Protein AF-A0AAD6FI79-F1 (afdb_monomer_lite)

InterPro domains:
  IPR056601 Galaxin-like repeats domain [PF24748] (23-82)

Organism: NCBI:txid1090488

pLDDT: mean 72.45, std 16.34, range [38.25, 92.19]

Foldseek 3Di:
DDPDDPDDPVPPPPPPPPPLDQDDDPPDDPVQWDDLRNHTDGVVQWDHACSAIEGAPDPQWAHQHRYIDRLVFWKWFDDDPDIDIGGPDDPVPPPPPVPPGPRIHSYDD

Secondary structure (DSSP, 8-state):
------SSS--S----------B--TT--TTTEEEETTEEEETTTEEEETTEEEE--STTEEEETTEEEETTTEEEESSTTS-EEEES--TT-TT--TTS-TTEES---

Radius of gyration: 23.62 Å; chains: 1; bounding box: 70×56×41 Å

Structure (mmCIF, N/CA/C/O backbone):
data_AF-A0AAD6FI79-F1
#
_entry.id   AF-A0AAD6FI79-F1
#
loop_
_atom_site.group_PDB
_atom_site.id
_atom_site.type_symbol
_atom_site.label_atom_id
_atom_site.label_alt_id
_atom_site.label_comp_id
_atom_site.label_asym_id
_atom_site.label_entity_id
_atom_site.label_seq_id
_atom_site.pdbx_PDB_ins_code
_atom_site.Cartn_x
_atom_site.Cartn_y
_atom_site.Cartn_z
_atom_site.occupancy
_atom_site.B_iso_or_equiv
_atom_site.auth_seq_id
_atom_site.auth_comp_id
_atom_site.auth_asym_id
_atom_site.auth_atom_id
_atom_site.pdbx_PDB_model_num
ATOM 1 N N . MET A 1 1 ? 49.754 -41.469 -17.928 1.00 43.41 1 MET A N 1
ATOM 2 C CA . MET A 1 1 ? 49.585 -40.193 -18.661 1.00 43.41 1 MET A CA 1
ATOM 3 C C . MET A 1 1 ? 48.098 -40.041 -18.959 1.00 43.41 1 MET A C 1
ATOM 5 O O . MET A 1 1 ? 47.656 -40.426 -20.023 1.00 43.41 1 MET A O 1
ATOM 9 N N . LEU A 1 2 ? 47.239 -39.750 -17.977 1.00 38.25 2 LEU A N 1
ATOM 10 C CA . LEU A 1 2 ? 47.088 -38.419 -17.372 1.00 38.25 2 LEU A CA 1
ATOM 11 C C . LEU A 1 2 ? 47.013 -37.337 -18.459 1.00 38.25 2 LEU A C 1
ATOM 13 O O . LEU A 1 2 ? 47.900 -36.499 -18.572 1.00 38.25 2 LEU A O 1
ATOM 17 N N . THR A 1 3 ? 45.939 -37.349 -19.253 1.00 53.22 3 THR A N 1
ATOM 18 C CA . THR A 1 3 ? 45.399 -36.095 -19.790 1.00 53.22 3 THR A CA 1
ATOM 19 C C . THR A 1 3 ? 44.800 -35.342 -18.609 1.00 53.22 3 THR A C 1
ATOM 21 O O . THR A 1 3 ? 43.620 -35.444 -18.279 1.00 53.22 3 THR A O 1
ATOM 24 N N . LEU A 1 4 ? 45.712 -34.692 -17.895 1.00 52.47 4 LEU A N 1
ATOM 25 C CA . LEU A 1 4 ? 45.461 -33.628 -16.947 1.00 52.47 4 LEU A CA 1
ATOM 26 C C . LEU A 1 4 ? 44.503 -32.610 -17.577 1.00 52.47 4 LEU A C 1
ATOM 28 O O . LEU A 1 4 ? 44.487 -32.435 -18.793 1.00 52.47 4 LEU A O 1
ATOM 32 N N . PHE A 1 5 ? 43.764 -31.924 -16.712 1.00 45.47 5 PHE A N 1
ATOM 33 C CA . PHE A 1 5 ? 42.850 -30.820 -17.008 1.00 45.47 5 PHE A CA 1
ATOM 34 C C . PHE A 1 5 ? 41.373 -31.200 -17.223 1.00 45.47 5 PHE A C 1
ATOM 36 O O . PHE A 1 5 ? 40.667 -30.657 -18.069 1.00 45.47 5 PHE A O 1
ATOM 43 N N . ALA A 1 6 ? 40.849 -32.020 -16.305 1.00 53.06 6 ALA A N 1
ATOM 44 C CA . ALA A 1 6 ? 39.676 -31.544 -15.568 1.00 53.06 6 ALA A CA 1
ATOM 45 C C . ALA A 1 6 ? 39.988 -30.128 -15.025 1.00 53.06 6 ALA A C 1
ATOM 47 O O . ALA A 1 6 ? 41.120 -29.897 -14.617 1.00 53.06 6 ALA A O 1
ATOM 48 N N . PHE A 1 7 ? 39.019 -29.209 -15.010 1.00 51.59 7 PHE A N 1
ATOM 49 C CA . PHE A 1 7 ? 39.142 -27.798 -14.575 1.00 51.59 7 PHE A CA 1
ATOM 50 C C . PHE A 1 7 ? 39.711 -26.816 -15.624 1.00 51.59 7 PHE A C 1
ATOM 52 O O . PHE A 1 7 ? 40.877 -26.459 -15.542 1.00 51.59 7 PHE A O 1
ATOM 59 N N . ALA A 1 8 ? 38.895 -26.311 -16.568 1.00 53.47 8 ALA A N 1
ATOM 60 C CA . ALA A 1 8 ? 39.096 -24.938 -17.096 1.00 53.47 8 ALA A CA 1
ATOM 61 C C . ALA A 1 8 ? 37.999 -24.373 -18.022 1.00 53.47 8 ALA A C 1
ATOM 63 O O . ALA A 1 8 ? 37.938 -23.153 -18.154 1.00 53.47 8 ALA A O 1
ATOM 64 N N . TYR A 1 9 ? 37.146 -25.176 -18.679 1.00 47.84 9 TYR A N 1
ATOM 65 C CA . TYR A 1 9 ? 36.257 -24.624 -19.728 1.00 47.84 9 TYR A CA 1
ATOM 66 C C . TYR A 1 9 ? 34.767 -24.968 -19.620 1.00 47.84 9 TYR A C 1
ATOM 68 O O . TYR A 1 9 ? 34.011 -24.780 -20.566 1.00 47.84 9 TYR A O 1
ATOM 76 N N . ILE A 1 10 ? 34.305 -25.351 -18.428 1.00 53.75 10 ILE A N 1
ATOM 77 C CA . ILE A 1 10 ? 32.898 -25.153 -18.031 1.00 53.75 10 ILE A CA 1
ATOM 78 C C . ILE A 1 10 ? 32.771 -23.720 -17.464 1.00 53.75 10 ILE A C 1
ATOM 80 O O . ILE A 1 10 ? 32.280 -23.508 -16.361 1.00 53.75 10 ILE A O 1
ATOM 84 N N . SER A 1 11 ? 33.306 -22.727 -18.183 1.00 54.22 11 SER A N 1
ATOM 85 C CA . SER A 1 11 ? 33.511 -21.354 -17.681 1.00 54.22 11 SER A CA 1
ATOM 86 C C . SER A 1 11 ? 32.573 -20.320 -18.306 1.00 54.22 11 SER A C 1
ATOM 88 O O . SER A 1 11 ? 32.851 -19.128 -18.251 1.00 54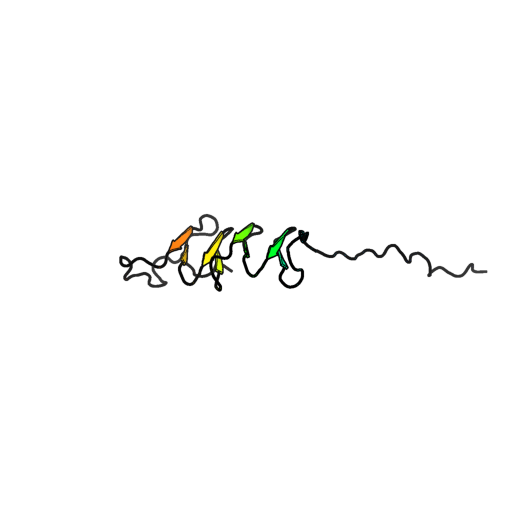.22 11 SER A O 1
ATOM 90 N N . SER A 1 12 ? 31.443 -20.726 -18.886 1.00 55.00 12 SER A N 1
ATOM 91 C CA . SER A 1 12 ? 30.441 -19.752 -19.356 1.00 55.00 12 SER A CA 1
ATOM 92 C C . SER A 1 12 ? 28.987 -20.126 -19.081 1.00 55.00 12 SER A C 1
ATOM 94 O O . SER A 1 12 ? 28.093 -19.360 -19.426 1.00 55.00 12 SER A O 1
ATOM 96 N N . VAL A 1 13 ? 28.724 -21.228 -18.370 1.00 59.72 13 VAL A N 1
ATOM 97 C CA . VAL A 1 13 ? 27.382 -21.533 -17.844 1.00 59.72 13 VAL A CA 1
ATOM 98 C C . VAL A 1 13 ? 27.357 -21.301 -16.334 1.00 59.72 13 VAL A C 1
ATOM 100 O O . VAL A 1 13 ? 27.178 -22.219 -15.547 1.00 59.72 13 VAL A O 1
ATOM 103 N N . TRP A 1 14 ? 27.559 -20.047 -15.930 1.00 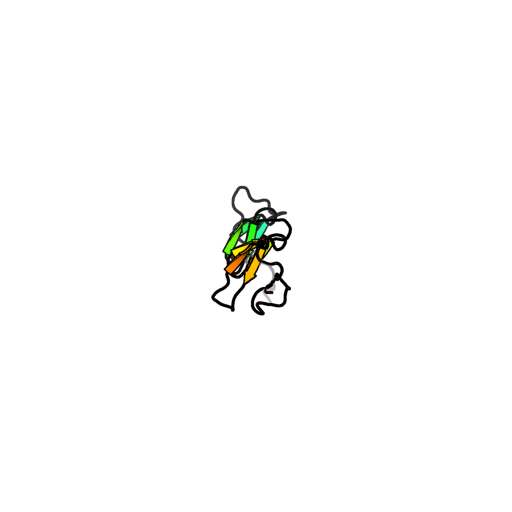48.88 14 TRP A N 1
ATOM 104 C CA . TRP A 1 14 ? 27.176 -19.547 -14.603 1.00 48.88 14 TRP A CA 1
ATOM 105 C C . TRP A 1 14 ? 26.413 -18.222 -14.742 1.00 48.88 14 TRP A C 1
ATOM 107 O O . TRP A 1 14 ? 26.642 -17.264 -14.013 1.00 48.88 14 TRP A O 1
ATOM 117 N N . LEU A 1 15 ? 25.433 -18.174 -15.651 1.00 53.72 15 LEU A N 1
ATOM 118 C CA . LEU A 1 15 ? 24.321 -17.221 -15.547 1.00 53.72 15 LEU A CA 1
ATOM 119 C C . LEU A 1 15 ? 23.314 -17.702 -14.489 1.00 53.72 15 LEU A C 1
ATOM 121 O O . LEU A 1 15 ? 22.116 -17.758 -14.739 1.00 53.72 15 LEU A O 1
ATOM 125 N N . ILE A 1 16 ? 23.785 -18.019 -13.279 1.00 55.53 16 ILE A N 1
ATOM 126 C CA . ILE A 1 16 ? 22.911 -18.093 -12.098 1.00 55.53 16 ILE A CA 1
ATOM 127 C C . ILE A 1 16 ? 22.846 -16.708 -11.447 1.00 55.53 16 ILE A C 1
ATOM 129 O O . ILE A 1 16 ? 22.901 -16.542 -10.235 1.00 55.53 16 ILE A O 1
ATOM 133 N N . GLY A 1 17 ? 22.727 -15.676 -12.282 1.00 51.44 17 GLY A N 1
ATOM 134 C CA . GLY A 1 17 ? 22.215 -14.384 -11.867 1.00 51.44 17 GLY A CA 1
ATOM 135 C C . GLY A 1 17 ? 20.700 -14.487 -11.823 1.00 51.44 17 GLY A C 1
ATOM 136 O O . GLY A 1 17 ? 20.022 -13.955 -12.695 1.00 51.44 17 GLY A O 1
ATOM 137 N N . GLY A 1 18 ? 20.170 -15.208 -10.833 1.00 53.44 18 GLY A N 1
ATOM 138 C CA . GLY A 1 18 ? 18.759 -15.161 -10.461 1.00 53.44 18 GLY A CA 1
ATOM 139 C C . GLY A 1 18 ? 18.442 -13.798 -9.857 1.00 53.44 18 GLY A C 1
ATOM 140 O O . GLY A 1 18 ? 18.120 -13.678 -8.679 1.00 53.44 18 GLY A O 1
ATOM 141 N N . SER A 1 19 ? 18.602 -12.743 -10.648 1.00 55.38 19 SER A N 1
ATOM 142 C CA . SER A 1 19 ? 18.087 -11.437 -10.321 1.00 55.38 19 SER A CA 1
ATOM 143 C C . SER A 1 19 ? 16.573 -11.593 -10.314 1.00 55.38 19 SER A C 1
ATOM 145 O O . SER A 1 19 ? 15.954 -11.659 -11.372 1.00 55.38 19 SER A O 1
ATOM 147 N N . ASN A 1 20 ? 15.967 -11.653 -9.125 1.00 58.31 20 ASN A N 1
ATOM 148 C CA . ASN A 1 20 ? 14.531 -11.432 -8.917 1.00 58.31 20 ASN A CA 1
ATOM 149 C C . ASN A 1 20 ? 14.176 -9.969 -9.264 1.00 58.31 20 ASN A C 1
ATOM 151 O O . ASN A 1 20 ? 13.555 -9.253 -8.484 1.00 58.31 20 ASN A O 1
ATOM 155 N N . VAL A 1 21 ? 14.659 -9.486 -10.408 1.00 64.06 21 VAL A N 1
ATOM 156 C CA . VAL A 1 21 ? 14.421 -8.157 -10.934 1.00 64.06 21 VAL A CA 1
ATOM 157 C C . VAL A 1 21 ? 13.052 -8.235 -11.569 1.00 64.06 21 VAL A C 1
ATOM 159 O O . VAL A 1 21 ? 12.856 -8.817 -12.634 1.00 64.06 21 VAL A O 1
ATOM 162 N N . CYS A 1 22 ? 12.082 -7.677 -10.858 1.00 70.56 22 CYS A N 1
ATOM 163 C CA . CYS A 1 22 ? 10.825 -7.301 -11.464 1.00 70.56 22 CYS A CA 1
ATOM 164 C C . CYS A 1 22 ? 11.106 -6.458 -12.719 1.00 70.56 22 CYS A C 1
ATOM 166 O O . CYS A 1 22 ? 12.062 -5.680 -12.759 1.00 70.56 22 CYS A O 1
ATOM 168 N N . ALA A 1 23 ? 10.299 -6.626 -13.764 1.00 74.19 23 ALA A N 1
ATOM 169 C CA . ALA A 1 23 ? 10.544 -5.945 -15.029 1.00 74.19 23 ALA A CA 1
ATOM 170 C C . ALA A 1 23 ? 10.392 -4.425 -14.839 1.00 74.19 23 ALA A C 1
ATOM 172 O O . ALA A 1 23 ? 9.278 -3.919 -14.681 1.00 74.19 23 ALA A O 1
ATOM 173 N N . VAL A 1 24 ? 11.513 -3.697 -14.828 1.00 71.50 24 VAL A N 1
ATOM 174 C CA . VAL A 1 24 ? 11.530 -2.230 -14.797 1.00 71.50 24 VAL A CA 1
ATOM 175 C C . VAL A 1 24 ? 11.170 -1.728 -16.194 1.00 71.50 24 VAL A C 1
ATOM 177 O O . VAL A 1 24 ? 11.879 -1.989 -17.165 1.00 71.50 24 VAL A O 1
ATOM 180 N N . THR A 1 25 ? 10.041 -1.035 -16.320 1.00 74.12 25 THR A N 1
ATOM 181 C CA . THR A 1 25 ? 9.586 -0.468 -17.595 1.00 74.12 25 THR A CA 1
ATOM 182 C C . THR A 1 25 ? 10.323 0.830 -17.926 1.00 74.12 25 THR A C 1
ATOM 184 O O . THR A 1 25 ? 10.790 1.544 -17.036 1.00 74.12 25 THR A O 1
ATOM 187 N N . LYS A 1 26 ? 10.392 1.182 -19.219 1.00 69.00 26 LYS A N 1
ATOM 188 C CA . LYS A 1 26 ? 10.933 2.475 -19.673 1.00 69.00 26 LYS A CA 1
ATOM 189 C C . LYS A 1 26 ? 10.196 3.618 -18.955 1.00 69.00 26 LYS A C 1
ATOM 191 O O . LYS A 1 26 ? 8.981 3.720 -19.080 1.00 69.00 26 LYS A O 1
ATOM 196 N N . GLY A 1 27 ? 10.925 4.439 -18.195 1.00 72.12 27 GLY A N 1
ATOM 197 C CA . GLY A 1 27 ? 10.374 5.561 -17.416 1.00 72.12 27 GLY A CA 1
ATOM 198 C C . GLY A 1 27 ? 10.434 5.397 -15.892 1.00 72.12 27 GLY A C 1
ATOM 199 O O . GLY A 1 27 ? 10.178 6.363 -15.180 1.00 72.12 27 GLY A O 1
ATOM 200 N N . LEU A 1 28 ? 10.816 4.221 -15.382 1.00 73.12 28 LEU A N 1
ATOM 201 C CA . LEU A 1 28 ? 11.016 3.992 -13.952 1.00 73.12 28 LEU A CA 1
ATOM 202 C C . LEU A 1 28 ? 12.517 3.952 -13.612 1.00 73.12 28 LEU A C 1
ATOM 204 O O . LEU A 1 28 ? 13.294 3.259 -14.266 1.00 73.12 28 LEU A O 1
ATOM 208 N N . SER A 1 29 ? 12.936 4.718 -12.600 1.00 75.94 29 SER A N 1
ATOM 209 C CA . SER A 1 29 ? 14.339 4.780 -12.168 1.00 75.94 29 SER A CA 1
ATOM 210 C C . SER A 1 29 ? 14.679 3.614 -11.245 1.00 75.94 29 SER A C 1
ATOM 212 O O . SER A 1 29 ? 14.012 3.433 -10.230 1.00 75.94 29 SER A O 1
ATOM 214 N N . GLN A 1 30 ? 15.766 2.890 -11.534 1.00 70.38 30 GLN A N 1
ATOM 215 C CA . GLN A 1 30 ? 16.242 1.755 -10.726 1.00 70.38 30 GLN A CA 1
ATOM 216 C C . GLN A 1 30 ? 16.534 2.133 -9.260 1.00 70.38 30 GLN A C 1
ATOM 218 O O . GLN A 1 30 ? 16.520 1.282 -8.379 1.00 70.38 30 GLN A O 1
ATOM 223 N N . LYS A 1 31 ? 16.783 3.420 -8.989 1.00 73.19 31 LYS A N 1
ATOM 224 C CA . LYS A 1 31 ? 17.097 3.936 -7.649 1.00 73.19 31 LYS A CA 1
ATOM 225 C C . LYS A 1 31 ? 15.864 4.122 -6.753 1.00 73.19 31 LYS A C 1
ATOM 227 O O . LYS A 1 31 ? 16.023 4.251 -5.549 1.00 73.19 31 LYS A O 1
ATOM 232 N N . VAL A 1 32 ? 14.673 4.190 -7.349 1.00 75.81 32 VAL A N 1
ATOM 233 C CA . VAL A 1 32 ? 13.395 4.518 -6.677 1.00 75.81 32 VAL A CA 1
ATOM 234 C C . VAL A 1 32 ? 12.313 3.476 -7.012 1.00 75.81 32 VAL A C 1
ATOM 236 O O . VAL A 1 32 ? 11.127 3.616 -6.711 1.00 75.81 32 VAL A O 1
ATOM 239 N N . SER A 1 33 ? 12.716 2.425 -7.727 1.00 81.81 33 SER A N 1
ATOM 240 C CA . SER A 1 33 ? 11.845 1.331 -8.110 1.00 81.81 33 SER A CA 1
ATOM 241 C C . SER A 1 33 ? 11.872 0.252 -7.042 1.00 81.81 33 SER A C 1
ATOM 243 O O . SER A 1 33 ? 12.944 -0.264 -6.726 1.00 81.81 33 SER A O 1
ATOM 245 N N . SER A 1 34 ? 10.699 -0.157 -6.572 1.00 85.56 34 SER A N 1
ATOM 246 C CA . SER A 1 34 ? 10.546 -1.360 -5.757 1.00 85.56 34 SER A CA 1
ATOM 247 C C . SER A 1 34 ? 9.730 -2.412 -6.503 1.00 85.56 34 SER A C 1
ATOM 249 O O . SER A 1 34 ? 9.002 -2.103 -7.449 1.00 85.56 34 SER A O 1
ATOM 251 N N . CYS A 1 35 ? 9.876 -3.674 -6.106 1.00 86.44 35 CYS A N 1
ATOM 252 C CA . CYS A 1 35 ? 9.183 -4.790 -6.734 1.00 86.44 35 CYS A CA 1
ATOM 253 C C . CYS A 1 35 ? 7.907 -5.143 -5.970 1.00 86.44 35 CYS A C 1
ATOM 255 O O . CYS A 1 35 ? 7.935 -5.427 -4.775 1.00 86.44 35 CYS A O 1
ATOM 257 N N . CYS A 1 36 ? 6.791 -5.206 -6.692 1.00 88.94 36 CYS A N 1
ATOM 258 C CA . CYS A 1 36 ? 5.548 -5.813 -6.236 1.00 88.94 36 CYS A CA 1
ATOM 259 C C . CYS A 1 36 ? 5.311 -7.084 -7.057 1.00 88.94 36 CYS A C 1
ATOM 261 O O . CYS A 1 36 ? 4.802 -7.041 -8.181 1.00 88.94 36 CYS A O 1
ATOM 263 N N . GLY A 1 37 ? 5.764 -8.226 -6.536 1.00 85.06 37 GLY A N 1
ATOM 264 C CA . GLY A 1 37 ? 5.829 -9.462 -7.317 1.00 85.06 37 GLY A CA 1
ATOM 265 C C . GLY A 1 37 ? 6.775 -9.305 -8.514 1.00 85.06 37 GLY A C 1
ATOM 266 O O . GLY A 1 37 ? 7.956 -9.027 -8.337 1.00 85.06 37 GLY A O 1
ATOM 267 N N . LEU A 1 38 ? 6.251 -9.453 -9.735 1.00 83.38 38 LEU A N 1
ATOM 268 C CA . LEU A 1 38 ? 7.031 -9.363 -10.981 1.00 83.38 38 LEU A CA 1
ATOM 269 C C . LEU A 1 38 ? 7.050 -7.959 -11.610 1.00 83.38 38 LEU A C 1
ATOM 271 O O . LEU A 1 38 ? 7.714 -7.755 -12.628 1.00 83.38 38 LEU A O 1
ATOM 275 N N . LYS A 1 39 ? 6.330 -6.991 -11.030 1.00 84.62 39 LYS A N 1
ATOM 276 C CA . LYS A 1 39 ? 6.213 -5.625 -11.560 1.00 84.62 39 LYS A CA 1
ATOM 277 C C . LYS A 1 39 ? 6.985 -4.635 -10.700 1.00 84.62 39 LYS A C 1
ATOM 279 O O . LYS A 1 39 ? 6.859 -4.649 -9.477 1.00 84.62 39 LYS A O 1
ATOM 284 N N . ALA A 1 40 ? 7.762 -3.776 -11.349 1.00 86.50 40 ALA A N 1
ATOM 285 C CA . ALA A 1 40 ? 8.408 -2.653 -10.691 1.00 86.50 40 ALA A CA 1
ATOM 286 C C . ALA A 1 40 ? 7.431 -1.470 -10.578 1.00 86.50 40 ALA A C 1
ATOM 288 O O . ALA A 1 40 ? 6.653 -1.226 -11.501 1.00 86.50 40 ALA A O 1
ATOM 289 N N . TYR A 1 41 ? 7.480 -0.736 -9.470 1.00 87.19 41 TYR A N 1
ATOM 290 C CA . TYR A 1 41 ? 6.679 0.469 -9.233 1.00 87.19 41 TYR A CA 1
ATOM 291 C C . TYR A 1 41 ? 7.514 1.569 -8.578 1.00 87.19 41 TYR A C 1
ATOM 293 O O . TYR A 1 41 ? 8.585 1.292 -8.039 1.00 87.19 41 TYR A O 1
ATOM 301 N N . ASN A 1 42 ? 7.033 2.814 -8.620 1.00 89.12 42 ASN A N 1
ATOM 302 C CA . ASN A 1 42 ? 7.718 3.953 -8.013 1.00 89.12 42 ASN A CA 1
ATOM 303 C C . ASN A 1 42 ? 7.299 4.105 -6.547 1.00 89.12 42 ASN A C 1
ATOM 305 O O . ASN A 1 42 ? 6.161 4.470 -6.281 1.00 89.12 42 ASN A O 1
ATOM 309 N N . GLU A 1 43 ? 8.202 3.897 -5.592 1.00 87.31 43 GLU A N 1
ATOM 310 C CA . GLU A 1 43 ? 7.874 3.990 -4.156 1.00 87.31 43 GLU A CA 1
ATOM 311 C C . GLU A 1 43 ? 7.481 5.404 -3.675 1.00 87.31 43 GLU A C 1
ATOM 313 O O . GLU A 1 43 ? 6.923 5.576 -2.581 1.00 87.31 43 GLU A O 1
ATOM 318 N N . LEU A 1 44 ? 7.762 6.431 -4.488 1.00 87.19 44 LEU A N 1
ATOM 319 C CA . LEU A 1 44 ? 7.340 7.804 -4.212 1.00 87.19 44 LEU A CA 1
ATOM 320 C C . LEU A 1 44 ? 5.844 7.993 -4.448 1.00 87.19 44 LEU A C 1
ATOM 322 O O . LEU A 1 44 ? 5.194 8.677 -3.660 1.00 87.19 44 LEU A O 1
ATOM 326 N N . ASN A 1 45 ? 5.315 7.381 -5.509 1.00 89.31 45 ASN A N 1
ATOM 327 C CA . ASN A 1 45 ? 3.952 7.616 -5.985 1.00 89.31 45 ASN A CA 1
ATOM 328 C C . ASN A 1 45 ? 3.027 6.425 -5.756 1.00 89.31 45 ASN A C 1
ATOM 330 O O . ASN A 1 45 ? 1.815 6.607 -5.744 1.00 89.31 45 ASN A O 1
ATOM 334 N N . ASP A 1 46 ? 3.580 5.232 -5.554 1.00 91.94 46 ASP A N 1
ATOM 335 C CA . ASP A 1 46 ? 2.843 3.982 -5.460 1.00 91.94 46 ASP A CA 1
ATOM 336 C C . ASP A 1 46 ? 3.311 3.152 -4.255 1.00 91.94 46 ASP A C 1
ATOM 338 O O . ASP A 1 46 ? 4.393 3.340 -3.691 1.00 91.94 46 ASP A O 1
ATOM 342 N N . ILE A 1 47 ? 2.475 2.202 -3.856 1.00 91.62 47 ILE A N 1
ATOM 343 C CA . ILE A 1 47 ? 2.725 1.251 -2.775 1.00 91.62 47 ILE A CA 1
ATOM 344 C C . ILE A 1 47 ? 2.210 -0.134 -3.178 1.00 91.62 47 ILE A C 1
ATOM 346 O O . ILE A 1 47 ? 1.201 -0.264 -3.869 1.00 91.62 47 ILE A O 1
ATOM 350 N N . CYS A 1 48 ? 2.905 -1.186 -2.745 1.00 91.94 48 CYS A N 1
ATOM 351 C CA . CYS A 1 48 ? 2.497 -2.570 -2.970 1.00 91.94 48 CYS A CA 1
ATOM 352 C C . CYS A 1 48 ? 1.699 -3.113 -1.778 1.00 91.94 48 CYS A C 1
ATOM 354 O O . CYS A 1 48 ? 2.223 -3.201 -0.667 1.00 91.94 48 CYS A O 1
ATOM 356 N N . CYS A 1 49 ? 0.462 -3.535 -2.027 1.00 91.75 49 CYS A N 1
ATOM 357 C CA . CYS A 1 49 ? -0.468 -4.087 -1.050 1.00 91.75 49 CYS A CA 1
ATOM 358 C C . CYS A 1 49 ? -0.983 -5.453 -1.528 1.00 91.75 49 CYS A C 1
ATOM 360 O O . CYS A 1 49 ? -1.668 -5.526 -2.541 1.00 91.75 49 CYS A O 1
ATOM 362 N N . GLU A 1 50 ? -0.641 -6.549 -0.837 1.00 88.62 50 GLU A N 1
ATOM 363 C CA . GLU A 1 50 ? -1.052 -7.923 -1.210 1.00 88.62 50 GLU A CA 1
ATOM 364 C C . GLU A 1 50 ? -0.842 -8.237 -2.715 1.00 88.62 50 GLU A C 1
ATOM 366 O O . GLU A 1 50 ? -1.733 -8.734 -3.405 1.00 88.62 50 GLU A O 1
ATOM 371 N N . SER A 1 51 ? 0.345 -7.900 -3.240 1.00 87.06 51 SER A N 1
ATOM 372 C CA . SER A 1 51 ? 0.722 -8.046 -4.662 1.00 87.06 51 SER A CA 1
ATOM 373 C C . SER A 1 51 ? -0.065 -7.171 -5.654 1.00 87.06 51 SER A C 1
ATOM 375 O O . SER A 1 51 ? 0.030 -7.372 -6.866 1.00 87.06 51 SER A O 1
ATOM 377 N N . ASN A 1 52 ? -0.806 -6.175 -5.167 1.00 90.62 52 ASN A N 1
ATOM 378 C CA . ASN A 1 52 ? -1.425 -5.125 -5.965 1.00 90.62 52 ASN A CA 1
ATOM 379 C C . ASN A 1 52 ? -0.652 -3.808 -5.801 1.00 90.62 52 ASN A C 1
ATOM 381 O O . ASN A 1 52 ? -0.355 -3.396 -4.685 1.00 90.62 52 ASN A O 1
ATOM 385 N N . ILE A 1 53 ? -0.316 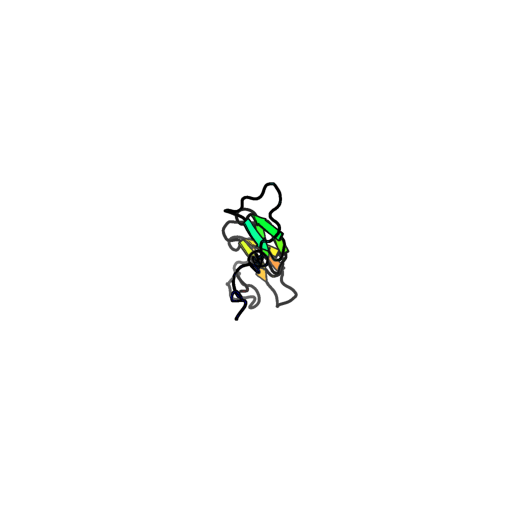-3.154 -6.913 1.00 91.12 53 ILE A N 1
ATOM 386 C CA . ILE A 1 53 ? 0.283 -1.815 -6.891 1.00 91.12 53 ILE A CA 1
ATOM 387 C C . ILE A 1 53 ? -0.867 -0.810 -6.866 1.00 91.12 53 ILE A C 1
ATOM 389 O O . ILE A 1 53 ? -1.665 -0.775 -7.803 1.00 91.12 53 ILE A O 1
ATOM 393 N N . ALA A 1 54 ? -0.929 -0.006 -5.811 1.00 92.06 54 ALA A N 1
ATOM 394 C CA . ALA A 1 54 ? -1.908 1.055 -5.635 1.00 92.06 54 ALA A CA 1
ATOM 395 C C . ALA A 1 54 ? -1.206 2.414 -5.550 1.00 92.06 54 ALA A C 1
ATOM 397 O O . ALA A 1 54 ? -0.090 2.513 -5.038 1.00 92.06 54 ALA A O 1
ATOM 398 N N . ALA A 1 55 ? -1.878 3.467 -6.017 1.00 91.94 55 ALA A N 1
ATOM 399 C CA . ALA A 1 55 ? -1.385 4.830 -5.869 1.00 91.94 55 ALA A CA 1
ATOM 400 C C . ALA A 1 55 ? -1.272 5.187 -4.383 1.00 91.94 55 ALA A C 1
ATOM 402 O O . ALA A 1 55 ? -2.129 4.826 -3.575 1.00 91.94 55 ALA A O 1
ATOM 403 N N . LYS A 1 56 ? -0.215 5.904 -4.022 1.00 92.19 56 LYS A N 1
ATOM 404 C CA . LYS A 1 56 ? 0.100 6.310 -2.658 1.00 92.19 56 LYS A CA 1
ATOM 405 C C . LYS A 1 56 ? -0.669 7.599 -2.321 1.00 92.19 56 LYS A C 1
ATOM 407 O O . LYS A 1 56 ? -0.294 8.665 -2.804 1.00 92.19 56 LYS A O 1
ATOM 412 N N . PRO A 1 57 ? -1.724 7.553 -1.484 1.00 89.06 57 PRO A N 1
ATOM 413 C CA . PRO A 1 57 ? -2.560 8.727 -1.203 1.00 89.06 57 PRO A CA 1
ATOM 414 C C . PRO A 1 57 ? -1.883 9.790 -0.322 1.00 89.06 57 PRO A C 1
ATOM 416 O O . PRO A 1 57 ? -2.379 10.911 -0.225 1.00 89.06 57 PRO A O 1
ATOM 419 N N . GLY A 1 58 ? -0.768 9.455 0.333 1.00 89.06 58 GLY A N 1
ATOM 420 C CA . GLY A 1 58 ? -0.053 10.358 1.230 1.00 89.06 58 GLY A CA 1
ATOM 421 C C . GLY A 1 58 ? 1.304 9.806 1.675 1.00 89.06 58 GLY A C 1
ATOM 422 O O . GLY A 1 58 ? 1.621 8.640 1.422 1.00 89.06 58 GLY A O 1
ATOM 423 N N . PRO A 1 59 ? 2.127 10.614 2.364 1.00 86.62 59 PRO A N 1
ATOM 424 C CA . PRO A 1 59 ? 3.451 10.191 2.827 1.00 86.62 59 PRO A CA 1
ATOM 425 C C . PRO A 1 59 ? 3.375 8.990 3.779 1.00 86.62 59 PRO A C 1
ATOM 427 O O . PRO A 1 59 ? 4.210 8.090 3.694 1.00 86.62 59 PRO A O 1
ATOM 430 N N . ASN A 1 60 ? 2.324 8.941 4.603 1.00 87.69 60 ASN A N 1
ATOM 431 C CA . ASN A 1 60 ? 2.070 7.908 5.606 1.00 87.69 60 ASN A CA 1
ATOM 432 C C . ASN A 1 60 ? 1.099 6.821 5.121 1.00 87.69 60 ASN A C 1
ATOM 434 O O . ASN A 1 60 ? 0.419 6.186 5.930 1.00 87.69 60 ASN A O 1
ATOM 438 N N . ALA A 1 61 ? 1.016 6.597 3.807 1.00 90.12 61 ALA A N 1
ATOM 439 C CA . ALA A 1 61 ? 0.134 5.582 3.250 1.00 90.12 61 ALA A CA 1
ATOM 440 C C . ALA A 1 61 ? 0.442 4.173 3.790 1.00 90.12 61 ALA A C 1
ATOM 442 O O . ALA A 1 61 ? 1.601 3.762 3.904 1.00 90.12 61 ALA A O 1
ATOM 443 N N . LYS A 1 62 ? -0.614 3.413 4.081 1.00 90.75 62 LYS A N 1
ATOM 444 C CA . LYS A 1 62 ? -0.556 2.008 4.505 1.00 90.75 62 LYS A CA 1
ATOM 445 C C . LYS A 1 62 ? -1.501 1.157 3.668 1.00 90.75 62 LYS A C 1
ATOM 447 O O . LYS A 1 62 ? -2.374 1.666 2.972 1.00 90.75 62 LYS A O 1
ATOM 452 N N . CYS A 1 63 ? -1.330 -0.156 3.776 1.00 91.00 63 CYS A N 1
ATOM 453 C CA . CYS A 1 63 ? -2.188 -1.125 3.112 1.00 91.00 63 CYS A CA 1
ATOM 454 C C . CYS A 1 63 ? -3.361 -1.548 4.000 1.00 91.00 63 CYS A C 1
ATOM 456 O O . CYS A 1 63 ? -3.186 -1.910 5.165 1.00 91.00 63 CYS A O 1
ATOM 458 N N . CYS A 1 64 ? -4.548 -1.563 3.405 1.00 89.75 64 CYS A N 1
ATOM 459 C CA . CYS A 1 64 ? -5.768 -2.147 3.941 1.00 89.75 64 CYS A CA 1
ATOM 460 C C . CYS A 1 64 ? -6.198 -3.286 3.011 1.00 89.75 64 CYS A C 1
ATOM 462 O O . CYS A 1 64 ? -7.024 -3.121 2.119 1.00 89.75 64 CYS A O 1
ATOM 464 N N . GLY A 1 65 ? -5.567 -4.452 3.146 1.00 87.81 65 GLY A N 1
ATOM 465 C CA . GLY A 1 65 ? -5.743 -5.512 2.153 1.00 87.81 65 GLY A CA 1
ATOM 466 C C . GLY A 1 65 ? -4.998 -5.179 0.860 1.00 87.81 65 GLY A C 1
ATOM 467 O O . GLY A 1 65 ? -3.797 -4.932 0.906 1.00 87.81 65 GLY A O 1
ATOM 468 N N . LYS A 1 66 ? -5.714 -5.131 -0.269 1.00 88.44 66 LYS A N 1
ATOM 469 C CA . LYS A 1 66 ? -5.164 -4.795 -1.597 1.00 88.44 66 LYS A CA 1
ATOM 470 C C . LYS A 1 66 ? -5.149 -3.296 -1.911 1.00 88.44 66 LYS A C 1
ATOM 472 O O . LYS A 1 66 ? -4.606 -2.913 -2.938 1.00 88.44 66 LYS A O 1
ATOM 477 N N . VAL A 1 67 ? -5.750 -2.455 -1.065 1.00 89.44 67 VAL A N 1
ATOM 478 C CA . VAL A 1 67 ? -5.849 -1.005 -1.300 1.00 89.44 67 VAL A CA 1
ATOM 4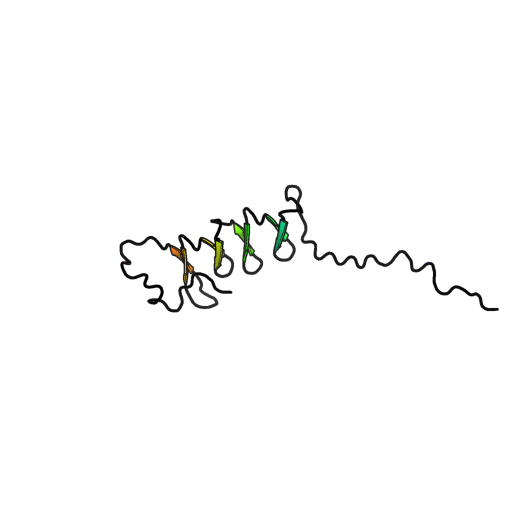79 C C . VAL A 1 67 ? -4.915 -0.217 -0.388 1.00 89.44 67 VAL A C 1
ATOM 481 O O . VAL A 1 67 ? -4.621 -0.638 0.733 1.00 89.44 67 VAL A O 1
ATOM 484 N N . ALA A 1 68 ? -4.475 0.943 -0.867 1.00 91.50 68 ALA A N 1
ATOM 485 C CA . ALA A 1 68 ? -3.697 1.905 -0.101 1.00 91.50 68 ALA A CA 1
ATOM 486 C C . ALA A 1 68 ? -4.604 2.985 0.498 1.00 91.50 68 ALA A C 1
ATOM 488 O O . ALA A 1 68 ? -5.502 3.483 -0.178 1.00 91.50 68 ALA A O 1
ATOM 489 N N . PHE A 1 69 ? -4.351 3.370 1.746 1.00 89.56 69 PHE A N 1
ATOM 490 C CA . PHE A 1 69 ? -5.063 4.453 2.424 1.00 89.56 69 PHE A CA 1
ATOM 491 C C . PHE A 1 69 ? -4.096 5.350 3.190 1.00 89.56 69 PHE A C 1
ATOM 493 O O . PHE A 1 69 ? -3.021 4.909 3.600 1.00 89.56 69 PHE A O 1
ATOM 500 N N . ASP A 1 70 ? -4.472 6.613 3.374 1.00 90.38 70 ASP A N 1
ATOM 501 C CA . ASP A 1 70 ? -3.687 7.572 4.150 1.00 90.38 70 ASP A CA 1
ATOM 502 C C . ASP A 1 70 ? -4.053 7.457 5.631 1.00 90.38 70 ASP A C 1
ATOM 504 O O . ASP A 1 70 ? -5.173 7.784 6.023 1.00 90.38 70 ASP A O 1
ATOM 508 N N . VAL A 1 71 ? -3.111 7.018 6.466 1.00 85.56 71 VAL A N 1
ATOM 509 C CA . VAL A 1 71 ? -3.344 6.855 7.907 1.00 85.56 71 VAL A CA 1
ATOM 510 C C . VAL A 1 71 ? -3.689 8.173 8.581 1.00 85.56 71 VAL A C 1
ATOM 512 O O . VAL A 1 71 ? -4.366 8.154 9.603 1.00 85.56 71 VAL A O 1
ATOM 515 N N . ASP A 1 72 ? -3.284 9.321 8.043 1.00 83.88 72 ASP A 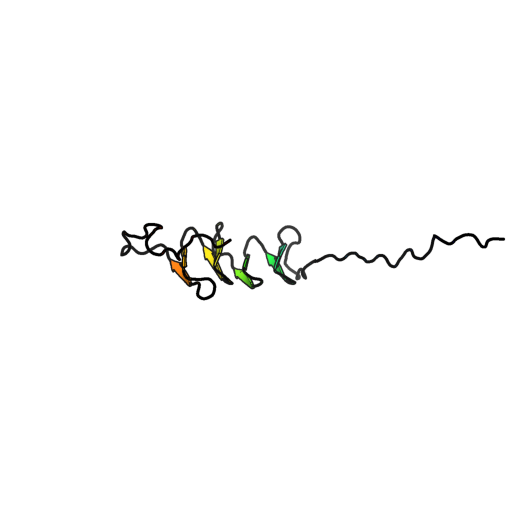N 1
ATOM 516 C CA . ASP A 1 72 ? -3.572 10.612 8.669 1.00 83.88 72 ASP A CA 1
ATOM 517 C C . ASP A 1 72 ? -5.038 11.021 8.488 1.00 83.88 72 ASP A C 1
ATOM 519 O O . ASP A 1 72 ? -5.606 11.689 9.353 1.00 83.88 72 ASP A O 1
ATOM 523 N N . LYS A 1 73 ? -5.682 10.548 7.414 1.00 83.94 73 LYS A N 1
ATOM 524 C CA . LYS A 1 73 ? -7.049 10.931 7.023 1.00 83.94 73 LYS A CA 1
ATOM 525 C C . LYS A 1 73 ? -8.057 9.793 7.091 1.00 83.94 73 LYS A C 1
ATOM 527 O O . LYS A 1 73 ? -9.254 10.065 7.104 1.00 83.94 73 LYS A O 1
ATOM 532 N N . GLN A 1 74 ? -7.606 8.545 7.107 1.00 85.88 74 GLN A N 1
ATOM 533 C CA . GLN A 1 74 ? -8.440 7.357 6.951 1.00 85.88 74 GLN A CA 1
ATOM 534 C C . GLN A 1 74 ? -8.037 6.243 7.933 1.00 85.88 74 GLN A C 1
ATOM 536 O O . GLN A 1 74 ? -6.970 6.275 8.552 1.00 85.88 74 GLN A O 1
ATOM 541 N N . LEU A 1 75 ? -8.916 5.257 8.090 1.00 85.00 75 LEU A N 1
ATOM 542 C CA . LEU A 1 75 ? -8.740 4.053 8.902 1.00 85.00 75 LEU A CA 1
ATOM 543 C C . LEU A 1 75 ? -9.117 2.818 8.081 1.00 85.00 75 LEU A C 1
ATOM 545 O O . LEU A 1 75 ? -9.948 2.908 7.182 1.00 85.00 75 LEU A O 1
ATOM 549 N N . CYS A 1 76 ? -8.527 1.670 8.412 1.00 86.31 76 CYS A N 1
ATOM 550 C CA . CYS A 1 76 ? -8.875 0.380 7.825 1.00 86.31 76 CYS A CA 1
ATOM 551 C C . CYS A 1 76 ? -9.719 -0.420 8.818 1.00 86.31 76 CYS A C 1
ATOM 553 O O . CYS A 1 76 ? -9.234 -0.762 9.896 1.00 86.31 76 CYS A O 1
ATOM 555 N N . CYS A 1 77 ? -10.957 -0.728 8.455 1.00 85.00 77 CYS A N 1
ATOM 556 C CA . CYS A 1 77 ? -11.945 -1.361 9.319 1.00 85.00 77 CYS A CA 1
ATOM 557 C C . CYS A 1 77 ? -12.398 -2.711 8.776 1.00 85.00 77 CYS A C 1
ATOM 559 O O . CYS A 1 77 ? -12.597 -2.859 7.578 1.00 85.00 77 CYS A O 1
ATOM 561 N N . GLY A 1 78 ? -12.602 -3.684 9.661 1.00 79.88 78 GLY A N 1
ATOM 562 C CA . GLY A 1 78 ? -13.234 -4.964 9.337 1.00 79.88 78 GLY A CA 1
ATOM 563 C C . GLY A 1 78 ? -12.312 -6.182 9.479 1.00 79.88 78 GLY A C 1
ATOM 564 O O . GLY A 1 78 ? -11.095 -6.051 9.642 1.00 79.88 78 GLY A O 1
ATOM 565 N N . PRO A 1 79 ? -12.880 -7.401 9.467 1.00 74.06 79 PRO A N 1
ATOM 566 C CA . PRO A 1 79 ? -12.121 -8.637 9.617 1.00 74.06 79 PRO A CA 1
ATOM 567 C C . PRO A 1 79 ? -11.253 -8.941 8.384 1.00 74.06 79 PRO A C 1
ATOM 569 O O . PRO A 1 79 ? -11.419 -8.371 7.302 1.00 74.06 79 PRO A O 1
ATOM 572 N N . LYS A 1 80 ? -10.308 -9.882 8.535 1.00 68.56 80 LYS A N 1
ATOM 573 C CA . LYS A 1 80 ? -9.448 -10.368 7.440 1.00 68.56 80 LYS A CA 1
ATOM 574 C C . LYS A 1 80 ? -10.310 -10.985 6.322 1.00 68.56 80 LYS A C 1
ATOM 576 O O . LYS A 1 80 ? -10.645 -12.159 6.389 1.00 68.56 80 LYS A O 1
ATOM 581 N N . GLY A 1 81 ? -10.665 -10.187 5.313 1.00 73.00 81 GLY A N 1
ATOM 582 C CA . GLY A 1 81 ? -11.466 -10.606 4.152 1.00 73.00 81 GLY A CA 1
ATOM 583 C C . GLY A 1 81 ? -12.545 -9.603 3.730 1.00 73.00 81 GLY A C 1
ATOM 584 O O . GLY A 1 81 ? -12.908 -9.574 2.561 1.00 73.00 81 GLY A O 1
ATOM 585 N N . SER A 1 82 ? -12.995 -8.735 4.639 1.00 79.00 82 SER A N 1
ATOM 586 C CA . SER A 1 82 ? -13.973 -7.672 4.365 1.00 79.00 82 SER A CA 1
ATOM 587 C C . SER A 1 82 ? -13.492 -6.361 4.990 1.00 79.00 82 SER A C 1
ATOM 589 O O . SER A 1 82 ? -14.082 -5.850 5.942 1.00 79.00 82 SER A O 1
ATOM 591 N N . LYS A 1 83 ? -12.340 -5.884 4.511 1.00 80.88 83 LYS A N 1
ATOM 592 C CA . LYS A 1 83 ? -11.714 -4.651 4.989 1.00 80.88 83 LYS A CA 1
ATOM 593 C C . LYS A 1 83 ? -12.225 -3.460 4.178 1.00 80.88 83 LYS A C 1
ATOM 595 O O . LYS A 1 83 ? -12.274 -3.541 2.952 1.00 80.88 83 LYS A O 1
ATOM 600 N N . GLU A 1 84 ? -12.525 -2.360 4.848 1.00 84.69 84 GLU A N 1
ATOM 601 C CA . GLU A 1 84 ? -13.012 -1.119 4.254 1.00 84.69 84 GLU A CA 1
ATOM 602 C C . GLU A 1 84 ? -12.193 0.079 4.748 1.00 84.69 84 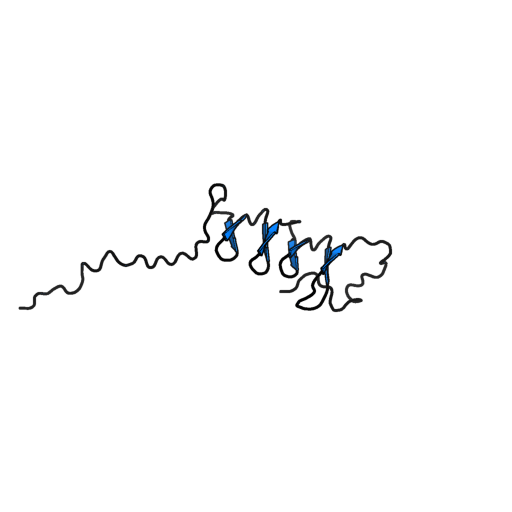GLU A C 1
ATOM 604 O O . GLU A 1 84 ? -11.762 0.123 5.902 1.00 84.69 84 GLU A O 1
ATOM 609 N N . VAL A 1 85 ? -11.954 1.048 3.861 1.00 87.25 85 VAL A N 1
ATOM 610 C CA . VAL A 1 85 ? -11.231 2.283 4.180 1.00 87.25 85 VAL A CA 1
ATOM 611 C C . VAL A 1 85 ? -12.241 3.385 4.475 1.00 87.25 85 VAL A C 1
ATOM 613 O O . VAL A 1 85 ? -12.967 3.810 3.580 1.00 87.25 85 VAL A O 1
ATOM 616 N N . VAL A 1 86 ? -12.251 3.885 5.708 1.00 83.44 86 VAL A N 1
ATOM 617 C CA . VAL A 1 86 ? -13.202 4.908 6.170 1.00 83.44 86 VAL A CA 1
ATOM 618 C C . VAL A 1 86 ? -12.492 6.217 6.540 1.00 83.44 86 VAL A C 1
ATOM 620 O O . VAL A 1 86 ? -11.369 6.177 7.049 1.00 83.44 86 VAL A O 1
ATOM 623 N N . PRO A 1 87 ? -13.092 7.396 6.289 1.00 80.25 87 PRO A N 1
ATOM 624 C CA . PRO A 1 87 ? -12.498 8.686 6.633 1.00 80.25 87 PRO A CA 1
ATOM 625 C C . PRO A 1 87 ? -12.542 8.968 8.143 1.00 80.25 87 PRO A C 1
ATOM 627 O O . PRO A 1 87 ? -13.486 8.608 8.839 1.00 80.25 87 PRO A O 1
ATOM 630 N N . LYS A 1 88 ? -11.535 9.690 8.643 1.00 74.31 88 LYS A N 1
ATOM 631 C CA . LYS A 1 88 ? -11.452 10.172 10.033 1.00 74.31 88 LYS A CA 1
ATOM 632 C C . LYS A 1 88 ? -12.313 11.411 10.298 1.00 74.31 88 LYS A C 1
ATOM 634 O O . LYS A 1 88 ? -12.607 11.719 11.449 1.00 74.31 88 LYS A O 1
ATOM 639 N N . THR A 1 89 ? -12.692 12.147 9.254 1.00 61.81 89 THR A N 1
ATOM 640 C CA . THR A 1 89 ? -13.468 13.390 9.343 1.00 61.81 89 THR A CA 1
ATOM 641 C C . THR A 1 89 ? -14.962 13.090 9.442 1.00 61.81 89 THR A C 1
ATOM 643 O O . THR A 1 89 ? -15.662 13.068 8.434 1.00 61.81 89 THR A O 1
ATOM 646 N N . SER A 1 90 ? -15.471 12.880 10.650 1.00 49.25 90 SER A N 1
ATOM 647 C CA . SER A 1 90 ? -16.905 13.015 10.908 1.00 49.25 90 SER A CA 1
ATOM 648 C C . SER A 1 90 ? -17.108 13.746 12.227 1.00 49.25 90 SER A C 1
ATOM 650 O O . SER A 1 90 ? -16.792 13.232 13.298 1.00 49.25 90 SER A O 1
ATOM 652 N N . THR A 1 91 ? -17.633 14.967 12.148 1.00 56.28 91 THR A N 1
ATOM 653 C CA . THR A 1 91 ? -18.089 15.771 13.290 1.00 56.28 91 THR A CA 1
ATOM 654 C C . THR A 1 91 ? -19.336 15.194 13.982 1.00 56.28 91 THR A C 1
ATOM 656 O O . THR A 1 91 ? -19.699 15.688 15.042 1.00 56.28 91 THR A O 1
ATOM 659 N N . GLU A 1 92 ? -19.918 14.098 13.480 1.00 52.00 92 GLU A N 1
ATOM 660 C CA . GLU A 1 92 ? -20.888 13.243 14.199 1.00 52.00 92 GLU A CA 1
ATOM 661 C C . GLU A 1 92 ? -20.202 12.133 15.021 1.00 52.00 92 GLU A C 1
ATOM 663 O O . GLU A 1 92 ? -20.838 11.365 15.741 1.00 52.00 92 GLU A O 1
ATOM 668 N N . HIS A 1 93 ? -18.872 12.060 14.983 1.00 47.50 93 HIS A N 1
ATOM 669 C CA . HIS A 1 93 ? -18.098 11.184 15.846 1.00 47.50 93 HIS A CA 1
ATOM 670 C C . HIS A 1 93 ? -17.178 11.991 16.755 1.00 47.50 93 HIS A C 1
ATOM 672 O O . HIS A 1 93 ? -15.954 11.864 16.742 1.00 47.50 93 HIS A O 1
ATOM 678 N N . ARG A 1 94 ? -17.813 12.629 17.744 1.00 47.38 94 ARG A N 1
ATOM 679 C CA . ARG A 1 94 ? -17.269 12.805 19.107 1.00 47.38 94 ARG A CA 1
ATOM 680 C C . ARG A 1 94 ? -16.962 11.456 19.806 1.00 47.38 94 ARG A C 1
ATOM 682 O O . ARG A 1 94 ? -16.961 11.368 21.026 1.00 47.38 94 ARG A O 1
ATOM 689 N N . GLN A 1 95 ? -16.749 10.381 19.050 1.00 51.94 95 GLN A N 1
ATOM 690 C CA . GLN A 1 95 ? -16.470 9.042 19.542 1.00 51.94 95 GLN A CA 1
ATOM 691 C C . GLN A 1 95 ? -15.800 8.166 18.468 1.00 51.94 95 GLN A C 1
ATOM 693 O O . GLN A 1 95 ? -16.029 6.965 18.438 1.00 51.94 95 GLN A O 1
ATOM 698 N N . VAL A 1 96 ? -14.857 8.692 17.677 1.00 52.50 96 VAL A N 1
ATOM 699 C CA . VAL A 1 96 ? -13.691 7.843 17.373 1.00 52.50 96 VAL A CA 1
ATOM 700 C C . VAL A 1 96 ? -12.790 7.915 18.601 1.00 52.50 96 VAL A C 1
ATOM 702 O O . VAL A 1 96 ? -11.691 8.465 18.581 1.00 52.50 96 VAL A O 1
ATOM 705 N N . ARG A 1 97 ? -13.252 7.340 19.723 1.00 45.09 97 ARG A N 1
ATOM 706 C CA . ARG A 1 97 ? -12.251 6.661 20.536 1.00 45.09 97 ARG A CA 1
ATOM 707 C C . ARG A 1 97 ? -11.688 5.616 19.589 1.00 45.09 97 ARG A C 1
ATOM 709 O O . ARG A 1 97 ? -12.453 4.905 18.944 1.00 45.09 97 ARG A O 1
ATOM 716 N N . LEU A 1 98 ? -10.378 5.488 19.561 1.00 50.53 98 LEU A N 1
ATOM 717 C CA . LEU A 1 98 ? -9.645 4.380 18.954 1.00 50.53 98 LEU A CA 1
ATOM 718 C C . LEU A 1 98 ? -10.033 2.995 19.561 1.00 50.53 98 LEU A C 1
ATOM 720 O O . LEU A 1 98 ? -9.238 2.072 19.513 1.00 50.53 98 LEU A O 1
ATOM 724 N N . ASN A 1 99 ? -11.232 2.868 20.160 1.00 42.25 99 ASN A N 1
ATOM 725 C CA . ASN A 1 99 ? -11.721 1.821 21.055 1.00 42.25 99 ASN A CA 1
ATOM 726 C C . ASN A 1 99 ? -13.235 1.497 20.884 1.00 42.25 99 ASN A C 1
ATOM 728 O O . ASN A 1 99 ? -13.798 0.918 21.810 1.00 42.25 99 ASN A O 1
ATOM 732 N N . VAL A 1 100 ? -13.940 1.910 19.814 1.00 52.84 100 VAL A N 1
ATOM 733 C CA . VAL A 1 100 ? -15.385 1.567 19.642 1.00 52.84 100 VAL A CA 1
ATOM 734 C C . VAL A 1 100 ? -15.632 0.461 18.619 1.00 52.84 100 VAL A C 1
ATOM 736 O O . VAL A 1 100 ? -16.510 -0.363 18.846 1.00 52.84 100 VAL A O 1
ATOM 739 N N . ASP A 1 101 ? -14.788 0.336 17.600 1.00 52.09 101 ASP A N 1
ATOM 740 C CA . ASP A 1 101 ? -14.786 -0.830 16.722 1.00 52.09 101 ASP A CA 1
ATOM 741 C C . ASP A 1 101 ? -13.440 -1.545 16.865 1.00 52.09 101 ASP A C 1
ATOM 743 O O . ASP A 1 101 ? -12.438 -1.060 16.333 1.00 52.09 101 ASP A O 1
ATOM 747 N N . PRO A 1 102 ? -13.364 -2.702 17.552 1.00 57.66 102 PRO A N 1
ATOM 748 C CA . PRO A 1 102 ? -12.110 -3.448 17.717 1.00 57.66 102 PRO A CA 1
ATOM 749 C C . PRO A 1 102 ? -11.517 -3.948 16.385 1.00 57.66 102 PRO A C 1
ATOM 751 O O . PRO A 1 102 ? -10.433 -4.526 16.363 1.00 57.66 102 PRO A O 1
ATOM 754 N N . TYR A 1 103 ? -12.216 -3.724 15.271 1.00 65.69 103 TYR A N 1
ATOM 755 C CA . TYR A 1 103 ? -11.809 -4.101 13.923 1.00 65.69 103 TYR A CA 1
ATOM 756 C C . TYR A 1 103 ? -11.235 -2.938 13.102 1.00 65.69 103 TYR A C 1
ATOM 758 O O . TYR A 1 103 ? -10.797 -3.175 11.978 1.00 65.69 103 TYR A O 1
ATOM 766 N N . CYS A 1 104 ? -11.248 -1.706 13.621 1.00 72.81 104 CYS A N 1
ATOM 767 C CA . CYS A 1 104 ? -10.697 -0.531 12.948 1.00 72.81 104 CYS A CA 1
ATOM 768 C C . CYS A 1 104 ? -9.284 -0.232 13.441 1.00 72.81 104 CYS A C 1
ATOM 770 O O . CYS A 1 104 ? -9.077 0.159 14.587 1.00 72.81 104 CYS A O 1
ATOM 772 N N . VAL A 1 105 ? -8.300 -0.375 12.557 1.00 73.19 105 VAL A N 1
ATOM 773 C CA . VAL A 1 105 ? -6.890 -0.131 12.866 1.00 73.19 105 VAL A CA 1
ATOM 774 C C . VAL A 1 105 ? -6.261 0.826 11.863 1.00 73.19 105 VAL A C 1
ATOM 776 O O . VAL A 1 105 ? -6.663 0.949 10.706 1.00 73.19 105 VAL A O 1
ATOM 779 N N . THR A 1 106 ? -5.208 1.495 12.314 1.00 66.38 106 THR A N 1
ATOM 780 C CA . THR A 1 106 ? -4.335 2.312 11.466 1.00 66.38 106 THR A CA 1
ATOM 781 C C . THR A 1 106 ? -3.335 1.463 10.675 1.00 66.38 106 THR A C 1
ATOM 783 O O . THR A 1 106 ? -2.693 1.978 9.762 1.00 66.38 106 THR A O 1
ATOM 786 N N . GLN A 1 107 ? -3.195 0.166 10.993 1.00 59.91 107 GLN A N 1
ATOM 787 C CA . GLN A 1 107 ? -2.321 -0.768 10.282 1.00 59.91 107 GLN A CA 1
ATOM 788 C C . GLN A 1 107 ? -2.667 -2.238 10.598 1.00 59.91 107 GLN A C 1
ATOM 790 O O . GLN A 1 107 ? -2.621 -2.642 11.756 1.00 59.91 107 GLN A O 1
ATOM 795 N N . PHE A 1 108 ? -2.915 -3.062 9.573 1.00 57.81 108 PHE A N 1
ATOM 796 C CA . PHE A 1 108 ? -2.749 -4.518 9.678 1.00 57.81 108 PHE A CA 1
ATOM 797 C C . PHE A 1 108 ? -1.363 -4.855 9.121 1.00 57.81 108 PHE A C 1
ATOM 799 O O . PHE A 1 108 ? -1.120 -4.643 7.934 1.00 57.81 108 PHE A O 1
ATOM 806 N N . LYS A 1 109 ? -0.440 -5.284 9.986 1.00 44.69 109 LYS A N 1
ATOM 807 C CA . LYS A 1 109 ? 0.857 -5.823 9.561 1.00 44.69 109 LYS A CA 1
ATOM 808 C C . LYS A 1 109 ? 0.735 -7.319 9.295 1.00 44.69 109 LYS A C 1
ATOM 810 O O . LYS A 1 109 ? -0.008 -7.984 10.053 1.00 44.69 109 LYS A O 1
#

Sequence (109 aa):
MLTLFAFAYISSVWLIGGSNVCAVTKGLSQKVSSCCGLKAYNELNDICCESNIAAKPGPNAKCCGKVAFDVDKQLCCGPKGSKEVVPKTSTEHRQVRLNVDPYCVTQFK